Protein AF-A0AA88GPQ6-F1 (afdb_monomer_lite)

InterPro domains:
  IPR002735 Translation initiation factor IF2/IF5 domain [PF01873] (5-82)
  IPR016189 Translation initiation factor IF2/IF5, N-terminal [SSF100966] (10-77)

Radius of gyration: 16.72 Å; chains: 1; bounding box: 49×46×41 Å

pLDDT: mean 73.27, std 18.68, range [38.78, 94.56]

Sequence (124 aa):
MKTQQPKNIIQRPSIESIIKGRGNTSTTILTNLHDIANALQVPDEYILKYLQFDLCAVSKLRNHQAYICGMHHVDLWNKPLRNLFHNLWCVQSVLSQTNWNLLNKFLIIRHLWTSNMKECKNPS

Structure (mmCIF, N/CA/C/O backbone):
data_AF-A0AA88GPQ6-F1
#
_entry.id   AF-A0AA88GPQ6-F1
#
loop_
_atom_site.group_PDB
_atom_site.id
_atom_site.type_symbol
_atom_site.label_atom_id
_atom_site.label_alt_id
_atom_site.label_comp_id
_atom_site.label_asym_id
_atom_site.label_entity_id
_atom_site.label_seq_id
_atom_site.pdbx_PDB_ins_code
_atom_site.Cartn_x
_atom_site.Cartn_y
_atom_site.Cartn_z
_atom_site.occupancy
_atom_site.B_iso_or_equiv
_atom_site.auth_seq_id
_atom_site.auth_comp_id
_atom_site.auth_asym_id
_atom_site.auth_atom_id
_atom_site.pdbx_PDB_model_num
ATOM 1 N N . MET A 1 1 ? -21.702 -35.346 19.701 1.00 41.97 1 MET A N 1
ATOM 2 C CA . MET A 1 1 ? -21.695 -33.896 19.994 1.00 41.97 1 MET A CA 1
ATOM 3 C C . MET A 1 1 ? -20.845 -33.208 18.935 1.00 41.97 1 MET A C 1
ATOM 5 O O . MET A 1 1 ? -19.659 -33.487 18.868 1.00 41.97 1 MET A O 1
ATOM 9 N N . LYS A 1 2 ? -21.450 -32.428 18.029 1.00 39.12 2 LYS A N 1
ATOM 10 C CA . LYS A 1 2 ? -20.712 -31.698 16.984 1.00 39.12 2 LYS A CA 1
ATOM 11 C C . LYS A 1 2 ? -20.279 -30.356 17.565 1.00 39.12 2 LYS A C 1
ATOM 13 O O . LYS A 1 2 ? -21.122 -29.495 17.798 1.00 39.12 2 LYS A O 1
ATOM 18 N N . THR A 1 3 ? -18.989 -30.209 17.834 1.00 42.69 3 THR A N 1
ATOM 19 C CA . THR A 1 3 ? -18.380 -28.959 18.289 1.00 42.69 3 THR A CA 1
ATOM 20 C C . THR A 1 3 ? -18.546 -27.923 17.179 1.00 42.69 3 THR A C 1
ATOM 22 O O . THR A 1 3 ? -17.909 -28.021 16.131 1.00 42.69 3 THR A O 1
ATOM 25 N N . GLN A 1 4 ? -19.463 -26.971 17.359 1.00 46.09 4 GLN A N 1
ATOM 26 C CA . GLN A 1 4 ? -19.585 -25.824 16.464 1.00 46.09 4 GLN A CA 1
ATOM 27 C C . GLN A 1 4 ? -18.300 -25.003 16.601 1.00 46.09 4 GLN A C 1
ATOM 29 O O . GLN A 1 4 ? -18.029 -24.439 17.658 1.00 46.09 4 GLN A O 1
ATOM 34 N N . GLN A 1 5 ? -17.476 -24.988 15.552 1.00 45.59 5 GLN A N 1
ATOM 35 C CA . GLN A 1 5 ? -16.328 -24.091 15.492 1.00 45.59 5 GLN A CA 1
ATOM 36 C C . GLN A 1 5 ? -16.818 -22.633 15.536 1.00 45.59 5 GLN A C 1
ATOM 38 O O . GLN A 1 5 ? -17.860 -22.327 14.945 1.00 45.59 5 GLN A O 1
ATOM 43 N N . PRO A 1 6 ? -16.103 -21.724 16.223 1.00 42.47 6 PRO A N 1
ATOM 44 C CA . PRO A 1 6 ? -16.528 -20.337 16.354 1.00 42.47 6 PRO A CA 1
ATOM 45 C C . PRO A 1 6 ? -16.565 -19.662 14.976 1.00 42.47 6 PRO A C 1
ATOM 47 O O . PRO A 1 6 ? -15.545 -19.476 14.316 1.00 42.47 6 PRO A O 1
ATOM 50 N N . LYS A 1 7 ? -17.770 -19.277 14.548 1.00 45.41 7 LYS A N 1
ATOM 51 C CA . LYS A 1 7 ? -18.103 -18.733 13.220 1.00 45.41 7 LYS A CA 1
ATOM 52 C C . LYS A 1 7 ? -17.673 -17.267 13.012 1.00 45.41 7 LYS A C 1
ATOM 54 O O . LYS A 1 7 ? -18.285 -16.568 12.218 1.00 45.41 7 LYS A O 1
ATOM 59 N N . ASN A 1 8 ? -16.661 -16.788 13.738 1.00 46.53 8 ASN A N 1
ATOM 60 C CA . ASN A 1 8 ? -16.240 -15.380 13.731 1.00 46.53 8 ASN A CA 1
ATOM 61 C C . ASN A 1 8 ? -14.712 -15.219 13.767 1.00 46.53 8 ASN A C 1
ATOM 63 O O . ASN A 1 8 ? -14.164 -14.374 14.468 1.00 46.53 8 ASN A O 1
ATOM 67 N N . ILE A 1 9 ? -14.001 -16.041 12.996 1.00 49.59 9 ILE A N 1
ATOM 68 C CA . ILE A 1 9 ? -12.611 -15.736 12.659 1.00 49.59 9 ILE A CA 1
ATOM 69 C C . ILE A 1 9 ? -12.679 -14.724 11.517 1.00 49.59 9 ILE A C 1
ATOM 71 O O . ILE A 1 9 ? -13.091 -15.084 10.416 1.00 49.59 9 ILE A O 1
ATOM 75 N N . ILE A 1 10 ? -12.317 -13.465 11.778 1.00 56.78 10 ILE A N 1
ATOM 76 C CA . ILE A 1 10 ? -12.091 -12.466 10.727 1.00 56.78 10 ILE A CA 1
ATOM 77 C C . ILE A 1 10 ? -10.999 -13.045 9.821 1.00 56.78 10 ILE A C 1
ATOM 79 O O . ILE A 1 10 ? -9.822 -13.074 10.186 1.00 56.78 10 ILE A O 1
ATOM 83 N N . GLN A 1 11 ? -11.398 -13.606 8.679 1.00 61.59 11 GLN A N 1
ATOM 84 C CA . GLN A 1 11 ? -10.461 -14.187 7.730 1.00 61.59 11 GLN A CA 1
ATOM 85 C C . GLN A 1 11 ? -9.778 -13.043 6.997 1.00 61.59 11 GLN A C 1
ATOM 87 O O . GLN A 1 11 ? -10.429 -12.203 6.379 1.00 61.59 11 GLN A O 1
ATOM 92 N N . ARG A 1 12 ? -8.451 -12.996 7.090 1.00 70.62 12 ARG A N 1
ATOM 93 C CA . ARG A 1 12 ? -7.659 -12.034 6.336 1.00 70.62 12 ARG A CA 1
ATOM 94 C C . ARG A 1 12 ? -7.794 -12.358 4.841 1.00 70.62 12 ARG A C 1
ATOM 96 O O . ARG A 1 12 ? -7.405 -13.463 4.461 1.00 70.62 12 ARG A O 1
ATOM 103 N N . PRO A 1 13 ? -8.272 -11.426 4.000 1.00 79.56 13 PRO A N 1
ATOM 104 C CA . PRO A 1 13 ? -8.308 -11.649 2.560 1.00 79.56 13 PRO A CA 1
ATOM 105 C C . PRO A 1 13 ? -6.889 -11.849 2.011 1.00 79.56 13 PRO A C 1
ATOM 107 O O . PRO A 1 13 ? -5.939 -11.194 2.454 1.00 79.56 13 PRO A O 1
ATOM 110 N N . SER A 1 14 ? -6.745 -12.787 1.070 1.00 83.06 14 SER A N 1
ATOM 111 C CA . SER A 1 14 ? -5.484 -13.024 0.350 1.00 83.06 14 SER A CA 1
ATOM 112 C C . SER A 1 14 ? -5.084 -11.766 -0.409 1.00 83.06 14 SER A C 1
ATOM 114 O O . SER A 1 14 ? -5.953 -11.097 -0.936 1.00 83.06 14 SER A O 1
ATOM 116 N N . ILE A 1 15 ? -3.801 -11.424 -0.481 1.00 87.25 15 ILE A N 1
ATOM 117 C CA . ILE A 1 15 ? -3.337 -10.217 -1.181 1.00 87.25 15 ILE A CA 1
ATOM 118 C C . ILE A 1 15 ? -3.152 -10.551 -2.660 1.00 87.25 15 ILE A C 1
ATOM 120 O O . ILE A 1 15 ? -2.426 -11.488 -2.991 1.00 87.25 15 ILE A O 1
ATOM 124 N N . GLU A 1 16 ? -3.752 -9.760 -3.543 1.00 90.94 16 GLU A N 1
ATOM 125 C CA . GLU A 1 16 ? -3.630 -9.929 -4.989 1.00 90.94 16 GLU A CA 1
ATOM 126 C C . GLU A 1 16 ? -2.972 -8.698 -5.613 1.00 90.94 16 GLU A C 1
ATOM 128 O O . GLU A 1 16 ? -3.450 -7.571 -5.471 1.00 90.94 16 GLU A O 1
ATOM 133 N N . SER A 1 17 ? -1.855 -8.902 -6.315 1.00 91.69 17 SER A N 1
ATOM 134 C CA . SER A 1 17 ? -1.130 -7.810 -6.965 1.00 91.69 17 SER A CA 1
ATOM 135 C C . SER A 1 17 ? -0.704 -8.163 -8.382 1.00 91.69 17 SER A C 1
ATOM 137 O O . SER A 1 17 ? -0.231 -9.271 -8.631 1.00 91.69 17 SER A O 1
ATOM 139 N N . ILE A 1 18 ? -0.790 -7.191 -9.286 1.00 92.94 18 ILE A N 1
ATOM 140 C CA . ILE A 1 18 ? -0.358 -7.306 -10.679 1.00 92.94 18 ILE A CA 1
ATOM 141 C C . ILE A 1 18 ? 0.726 -6.266 -10.938 1.00 92.94 18 ILE A C 1
ATOM 143 O O . ILE A 1 18 ? 0.514 -5.076 -10.719 1.00 92.94 18 ILE A O 1
ATOM 147 N N . ILE A 1 19 ? 1.870 -6.691 -11.464 1.00 92.44 19 ILE A N 1
ATOM 148 C CA . ILE A 1 19 ? 2.926 -5.775 -11.900 1.00 92.44 19 ILE A CA 1
ATOM 149 C C . ILE A 1 19 ? 2.693 -5.439 -13.376 1.00 92.44 19 ILE A C 1
ATOM 151 O O . ILE A 1 19 ? 2.582 -6.331 -14.216 1.00 92.44 19 ILE A O 1
ATOM 155 N N . LYS A 1 20 ? 2.611 -4.148 -13.698 1.00 92.69 20 LYS A N 1
ATOM 156 C CA . LYS A 1 20 ? 2.531 -3.625 -15.068 1.00 92.69 20 LYS A CA 1
ATOM 157 C C . LYS A 1 20 ? 3.777 -2.809 -15.400 1.00 92.69 20 LYS A C 1
ATOM 159 O O . LYS A 1 20 ? 4.350 -2.162 -14.531 1.00 92.69 20 LYS A O 1
ATOM 164 N N . GLY A 1 21 ? 4.153 -2.786 -16.676 1.00 88.69 21 GLY A N 1
ATOM 165 C CA . GLY A 1 21 ? 5.329 -2.055 -17.157 1.00 88.69 21 GLY A CA 1
ATOM 166 C C . GLY A 1 21 ? 6.640 -2.825 -16.979 1.00 88.69 21 GLY A C 1
ATOM 167 O O . GLY A 1 21 ? 6.661 -3.947 -16.476 1.00 88.69 21 GLY A O 1
ATOM 168 N N . ARG A 1 22 ? 7.745 -2.227 -17.436 1.00 85.69 22 ARG A N 1
ATOM 169 C CA . ARG A 1 22 ? 9.088 -2.820 -17.386 1.00 85.69 22 ARG A CA 1
ATOM 170 C C . ARG A 1 22 ? 10.124 -1.737 -17.091 1.00 85.69 22 ARG A C 1
ATOM 172 O O . ARG A 1 22 ? 10.030 -0.635 -17.622 1.00 85.69 22 ARG A O 1
ATOM 179 N N . GLY A 1 23 ? 11.120 -2.060 -16.269 1.00 82.62 23 GLY A N 1
ATOM 180 C CA . GLY A 1 23 ? 12.162 -1.111 -15.873 1.00 82.62 23 GLY A CA 1
ATOM 181 C C . GLY A 1 23 ? 11.621 -0.007 -14.960 1.00 82.62 23 GLY A C 1
ATOM 182 O O . GLY A 1 23 ? 10.779 -0.261 -14.098 1.00 82.62 23 GLY A O 1
ATOM 183 N N . ASN A 1 24 ? 12.085 1.226 -15.162 1.00 83.31 24 ASN A N 1
ATOM 184 C CA . ASN A 1 24 ? 11.814 2.359 -14.265 1.00 83.31 24 ASN A CA 1
ATOM 185 C C . ASN A 1 24 ? 10.356 2.852 -14.282 1.00 83.31 24 ASN A C 1
ATOM 187 O O . ASN A 1 24 ? 9.973 3.650 -13.435 1.00 83.31 24 ASN A O 1
ATOM 191 N N . THR A 1 25 ? 9.537 2.388 -15.228 1.00 87.44 25 THR A N 1
ATOM 192 C CA . THR A 1 25 ? 8.102 2.715 -15.324 1.00 87.44 25 THR A CA 1
ATOM 193 C C . THR A 1 25 ? 7.205 1.594 -14.798 1.00 87.44 25 THR A C 1
ATOM 195 O O . THR A 1 25 ? 5.991 1.599 -15.012 1.00 87.44 25 THR A O 1
ATOM 198 N N . SER A 1 26 ? 7.791 0.607 -14.119 1.00 92.12 26 SER A N 1
ATOM 199 C CA . SER A 1 26 ? 7.038 -0.462 -13.476 1.00 92.12 26 SER A CA 1
ATOM 200 C C . SER A 1 26 ? 6.093 0.092 -12.410 1.00 92.12 26 SER A C 1
ATOM 202 O O . SER A 1 26 ? 6.425 0.992 -11.642 1.00 92.12 26 SER A O 1
ATOM 204 N N . THR A 1 27 ? 4.876 -0.432 -12.391 1.00 93.38 27 THR A N 1
ATOM 205 C CA . THR A 1 27 ? 3.830 -0.070 -11.438 1.00 93.38 27 THR A CA 1
ATOM 206 C C . THR A 1 27 ? 3.197 -1.347 -10.932 1.00 93.38 27 THR A C 1
ATOM 208 O O . THR A 1 27 ? 2.734 -2.171 -11.721 1.00 93.38 27 THR A O 1
ATOM 211 N N . THR A 1 28 ? 3.132 -1.501 -9.620 1.00 93.94 28 THR A N 1
ATOM 212 C CA . THR A 1 28 ? 2.400 -2.596 -8.999 1.00 93.94 28 THR A CA 1
ATOM 213 C C . THR A 1 28 ? 0.993 -2.141 -8.649 1.00 93.94 28 THR A C 1
ATOM 215 O O . THR A 1 28 ? 0.797 -1.075 -8.068 1.00 93.94 28 THR A O 1
ATOM 218 N N . ILE A 1 29 ? 0.008 -2.943 -9.033 1.00 93.94 29 ILE A N 1
ATOM 219 C CA . ILE A 1 29 ? -1.407 -2.689 -8.802 1.00 93.94 29 ILE A CA 1
ATOM 220 C C . ILE A 1 29 ? -1.904 -3.699 -7.785 1.00 93.94 29 ILE A C 1
ATOM 222 O O . ILE A 1 29 ? -1.898 -4.892 -8.071 1.00 93.94 29 ILE A O 1
ATOM 226 N N . LEU A 1 30 ? -2.360 -3.225 -6.632 1.00 93.00 30 LEU A N 1
ATOM 227 C CA . LEU A 1 30 ? -3.079 -4.050 -5.669 1.00 93.00 30 LEU A CA 1
ATOM 228 C C . LEU A 1 30 ? -4.552 -4.100 -6.090 1.00 93.00 30 LEU A C 1
ATOM 230 O O . LEU A 1 30 ? -5.245 -3.077 -6.044 1.00 93.00 30 LEU A O 1
ATOM 234 N N . THR A 1 31 ? -5.004 -5.264 -6.557 1.00 93.31 31 THR A N 1
ATOM 235 C CA . THR A 1 31 ? -6.314 -5.418 -7.211 1.00 93.31 31 THR A CA 1
ATOM 236 C C . THR A 1 31 ? -7.461 -5.499 -6.224 1.00 93.31 31 THR A C 1
ATOM 238 O O . THR A 1 31 ? -8.558 -5.054 -6.549 1.00 93.31 31 THR A O 1
ATOM 241 N N . ASN A 1 32 ? -7.198 -6.010 -5.024 1.00 92.69 32 ASN A N 1
ATOM 242 C CA . ASN A 1 32 ? -8.206 -6.290 -4.010 1.00 92.69 32 ASN A CA 1
ATOM 243 C C . ASN A 1 32 ? -8.058 -5.415 -2.751 1.00 92.69 32 ASN A C 1
ATOM 245 O O . ASN A 1 32 ? -8.402 -5.822 -1.641 1.00 92.69 32 ASN A O 1
ATOM 249 N N . LEU A 1 33 ? -7.539 -4.191 -2.915 1.00 92.19 33 LEU A N 1
ATOM 250 C CA . LEU A 1 33 ? -7.395 -3.228 -1.818 1.00 92.19 33 LEU A CA 1
ATOM 251 C C . LEU A 1 33 ? -8.733 -2.994 -1.098 1.00 92.19 33 LEU A C 1
ATOM 253 O O . LEU A 1 33 ? -8.749 -2.962 0.129 1.00 92.19 33 LEU A O 1
ATOM 257 N N . HIS A 1 34 ? -9.834 -2.883 -1.847 1.00 92.38 34 HIS A N 1
ATOM 258 C CA . HIS A 1 34 ? -11.170 -2.677 -1.286 1.00 92.38 34 HIS A CA 1
ATOM 259 C C . HIS A 1 34 ? -11.610 -3.798 -0.340 1.00 92.38 34 HIS A C 1
ATOM 261 O O . HIS A 1 34 ? -12.138 -3.546 0.739 1.00 92.38 34 HIS A O 1
ATOM 267 N N . ASP A 1 35 ? -11.357 -5.050 -0.718 1.00 90.38 35 ASP A N 1
ATOM 268 C CA . ASP A 1 35 ? -11.742 -6.206 0.093 1.00 90.38 35 ASP A CA 1
ATOM 269 C C . ASP A 1 35 ? -10.935 -6.244 1.393 1.00 90.38 35 ASP A C 1
ATOM 271 O O . ASP A 1 35 ? -11.474 -6.521 2.467 1.00 90.38 35 ASP A O 1
ATOM 275 N N . ILE A 1 36 ? -9.647 -5.8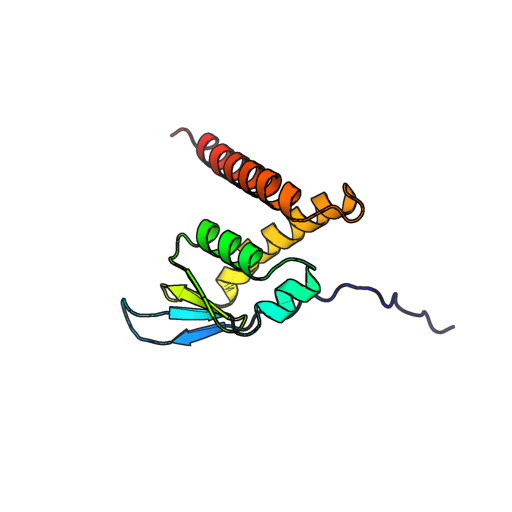90 1.313 1.00 87.75 36 ILE A N 1
ATOM 276 C CA . ILE A 1 36 ? -8.771 -5.734 2.480 1.00 87.75 36 ILE A CA 1
ATOM 277 C C . ILE A 1 36 ? -9.286 -4.608 3.386 1.00 87.75 36 ILE A C 1
ATOM 279 O O . ILE A 1 36 ? -9.337 -4.779 4.605 1.00 87.75 36 ILE A O 1
ATOM 283 N N . ALA A 1 37 ? -9.687 -3.481 2.803 1.00 87.50 37 ALA A N 1
ATOM 284 C CA . ALA A 1 37 ? -10.224 -2.326 3.511 1.00 87.50 37 ALA A CA 1
ATOM 285 C C . ALA A 1 37 ? -11.531 -2.648 4.241 1.00 87.50 37 ALA A C 1
ATOM 287 O O . ALA A 1 37 ? -11.644 -2.388 5.440 1.00 87.50 37 ALA A O 1
ATOM 288 N N . ASN A 1 38 ? -12.459 -3.327 3.567 1.00 87.06 38 ASN A N 1
ATOM 289 C CA . ASN A 1 38 ? -13.721 -3.787 4.143 1.00 87.06 38 ASN A CA 1
ATOM 290 C C . ASN A 1 38 ? -13.503 -4.800 5.274 1.00 87.06 38 ASN A C 1
ATOM 292 O O . ASN A 1 38 ? -14.122 -4.678 6.332 1.00 87.06 38 ASN A O 1
ATOM 296 N N . ALA A 1 39 ? -12.587 -5.759 5.097 1.00 83.81 39 ALA A N 1
ATOM 297 C CA . ALA A 1 39 ? -12.241 -6.725 6.143 1.00 83.81 39 ALA A CA 1
ATOM 298 C C . ALA A 1 39 ? -11.643 -6.050 7.390 1.00 83.81 39 ALA A C 1
ATOM 300 O O . ALA A 1 39 ? -11.852 -6.507 8.513 1.00 83.81 39 ALA A O 1
ATOM 301 N N . LEU A 1 40 ? -10.915 -4.951 7.187 1.00 78.56 40 LEU A N 1
ATOM 302 C CA . LEU A 1 40 ? -10.330 -4.122 8.238 1.00 78.56 40 LEU A CA 1
ATOM 303 C C . LEU A 1 40 ? -11.267 -3.024 8.761 1.00 78.56 40 LEU A C 1
ATOM 305 O O . LEU A 1 40 ? -10.919 -2.350 9.730 1.00 78.56 40 LEU A O 1
ATOM 309 N N . GLN A 1 41 ? -12.428 -2.838 8.131 1.00 81.38 41 GLN A N 1
ATOM 310 C CA . GLN A 1 41 ? -13.362 -1.735 8.375 1.00 81.38 41 GLN A CA 1
ATOM 311 C C . GLN A 1 41 ? -12.718 -0.343 8.266 1.00 81.38 41 GLN A C 1
ATOM 313 O O . GLN A 1 41 ? -13.161 0.592 8.929 1.00 81.38 41 GLN A O 1
ATOM 318 N N . VAL A 1 42 ? -11.682 -0.193 7.438 1.00 83.06 42 VAL A N 1
ATOM 319 C CA . VAL A 1 42 ? -10.953 1.070 7.241 1.00 83.06 42 VAL A CA 1
ATOM 320 C C . VAL A 1 42 ? -11.168 1.600 5.824 1.00 83.06 42 VAL A C 1
ATOM 322 O O . VAL A 1 42 ? -11.409 0.806 4.921 1.00 83.06 42 VAL A O 1
ATOM 325 N N . PRO A 1 43 ? -11.033 2.913 5.578 1.00 87.69 43 PRO A N 1
ATOM 326 C CA . PRO A 1 43 ? -11.052 3.445 4.218 1.00 87.69 43 PRO A CA 1
ATOM 327 C C . PRO A 1 43 ? -9.840 2.986 3.390 1.00 87.69 43 PRO A C 1
ATOM 329 O O . PRO A 1 43 ? -8.711 2.967 3.891 1.00 87.69 43 PRO A O 1
ATOM 332 N N . ASP A 1 44 ? -10.045 2.723 2.097 1.00 90.75 44 ASP A N 1
ATOM 333 C CA . ASP A 1 44 ? -8.991 2.339 1.141 1.00 90.75 44 ASP A CA 1
ATOM 334 C C . ASP A 1 44 ? -7.798 3.312 1.148 1.00 90.75 44 ASP A C 1
ATOM 336 O O . ASP A 1 44 ? -6.631 2.911 1.115 1.00 90.75 44 ASP A O 1
ATOM 340 N N . GLU A 1 45 ? -8.098 4.612 1.220 1.00 90.19 45 GLU A N 1
ATOM 341 C CA . GLU A 1 45 ? -7.121 5.705 1.227 1.00 90.19 45 GLU A CA 1
ATOM 342 C C . GLU A 1 45 ? -6.139 5.596 2.393 1.00 90.19 45 GLU A C 1
ATOM 344 O O . GLU A 1 45 ? -4.958 5.919 2.251 1.00 90.19 45 GLU A O 1
ATOM 349 N N . TYR A 1 46 ? -6.608 5.107 3.541 1.00 87.00 46 TYR A N 1
ATOM 350 C CA . TYR A 1 46 ? -5.781 4.952 4.727 1.00 87.00 46 TYR A CA 1
ATOM 351 C C . TYR A 1 46 ? -4.753 3.834 4.540 1.00 87.00 46 TYR A C 1
ATOM 353 O O . TYR A 1 46 ? -3.563 4.025 4.808 1.00 87.00 46 TYR A O 1
ATOM 361 N N . ILE A 1 47 ? -5.189 2.690 4.006 1.00 88.75 47 ILE A N 1
ATOM 362 C CA . ILE A 1 47 ? -4.291 1.578 3.675 1.00 88.75 47 ILE A CA 1
ATOM 363 C C . ILE A 1 47 ? -3.275 2.028 2.626 1.00 88.75 47 ILE A 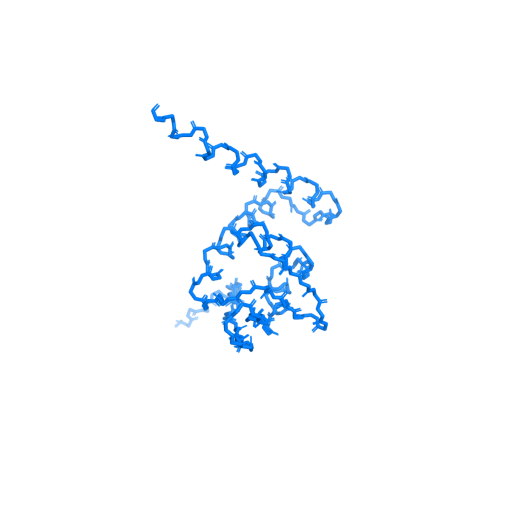C 1
ATOM 365 O O . ILE A 1 47 ? -2.077 1.794 2.791 1.00 88.75 47 ILE A O 1
ATOM 369 N N . LEU A 1 48 ? -3.728 2.724 1.579 1.00 90.88 48 LEU A N 1
ATOM 370 C CA . LEU A 1 48 ? -2.844 3.252 0.545 1.00 90.88 48 LEU A CA 1
ATOM 371 C C . LEU A 1 48 ? -1.781 4.185 1.126 1.00 90.88 48 LEU A C 1
ATOM 373 O O . LEU A 1 48 ? -0.611 4.098 0.750 1.00 90.88 48 LEU A O 1
ATOM 377 N N . LYS A 1 49 ? -2.179 5.072 2.041 1.00 88.12 49 LYS A N 1
ATOM 378 C CA . LYS A 1 49 ? -1.264 6.017 2.674 1.00 88.12 49 LYS A CA 1
ATOM 379 C C . LYS A 1 49 ? -0.238 5.309 3.553 1.00 88.12 49 LYS A C 1
ATOM 381 O O . LYS A 1 49 ? 0.937 5.663 3.523 1.00 88.12 49 LYS A O 1
ATOM 386 N N . TYR A 1 50 ? -0.666 4.287 4.288 1.00 87.56 50 TYR A N 1
ATOM 387 C CA . TYR A 1 50 ? 0.228 3.453 5.083 1.00 87.56 50 TYR A CA 1
ATOM 388 C C . TYR A 1 50 ? 1.262 2.735 4.205 1.00 87.56 50 TYR A C 1
ATOM 390 O O . TYR A 1 50 ? 2.458 2.788 4.480 1.00 87.56 50 TYR A O 1
ATOM 398 N N . LEU A 1 51 ? 0.811 2.127 3.104 1.00 87.31 51 LEU A N 1
ATOM 399 C CA . LEU A 1 51 ? 1.687 1.461 2.138 1.00 87.31 51 LEU A CA 1
ATOM 400 C C . LEU A 1 51 ? 2.651 2.443 1.463 1.00 87.31 51 LEU A C 1
ATOM 402 O O . LEU A 1 51 ? 3.815 2.111 1.271 1.00 87.31 51 LEU A O 1
ATOM 406 N N . GLN A 1 52 ? 2.198 3.659 1.147 1.00 88.94 52 GLN A N 1
ATOM 407 C CA . GLN A 1 52 ? 3.051 4.720 0.606 1.00 88.94 52 GLN A CA 1
ATOM 408 C C . GLN A 1 52 ? 4.218 5.053 1.544 1.00 88.94 52 GLN A C 1
ATOM 410 O O . GLN A 1 52 ? 5.333 5.253 1.065 1.00 88.94 52 GLN A O 1
ATOM 415 N N . PHE A 1 53 ? 3.967 5.121 2.854 1.00 87.25 53 PHE A N 1
ATOM 416 C CA . PHE A 1 53 ? 5.012 5.402 3.838 1.00 87.25 53 PHE A CA 1
ATOM 417 C C . PHE A 1 53 ? 5.966 4.222 4.034 1.00 87.25 53 PHE A C 1
ATOM 419 O O . PHE A 1 53 ? 7.172 4.435 4.032 1.00 87.25 53 PHE A O 1
ATOM 426 N N . ASP A 1 54 ? 5.455 2.994 4.159 1.00 86.31 54 ASP A N 1
ATOM 427 C CA . ASP A 1 54 ? 6.306 1.818 4.411 1.00 86.31 54 ASP A CA 1
ATOM 428 C C . ASP A 1 54 ? 7.161 1.443 3.186 1.00 86.31 54 ASP A C 1
ATOM 430 O O . ASP A 1 54 ? 8.307 1.026 3.328 1.00 86.31 54 ASP A O 1
ATOM 434 N N . LEU A 1 55 ? 6.623 1.629 1.974 1.00 86.31 55 LEU A N 1
ATOM 435 C CA . LEU A 1 55 ? 7.318 1.321 0.718 1.00 86.31 55 LEU A CA 1
ATOM 436 C C . LEU A 1 55 ? 8.110 2.508 0.150 1.00 86.31 55 LEU A C 1
ATOM 438 O O . LEU A 1 55 ? 8.775 2.345 -0.872 1.00 86.31 55 LEU A O 1
ATOM 442 N N . CYS A 1 56 ? 8.007 3.699 0.753 1.00 88.00 56 CYS A N 1
ATOM 443 C CA . CYS A 1 56 ? 8.579 4.947 0.231 1.00 88.00 56 CYS A CA 1
ATOM 444 C C . CYS A 1 56 ? 8.284 5.172 -1.267 1.00 88.00 56 CYS A C 1
ATOM 446 O O . CYS A 1 56 ? 9.129 5.656 -2.022 1.00 88.00 56 CYS A O 1
ATOM 448 N N . ALA A 1 57 ? 7.081 4.802 -1.712 1.00 89.06 57 ALA A N 1
ATOM 449 C CA . ALA A 1 57 ? 6.718 4.759 -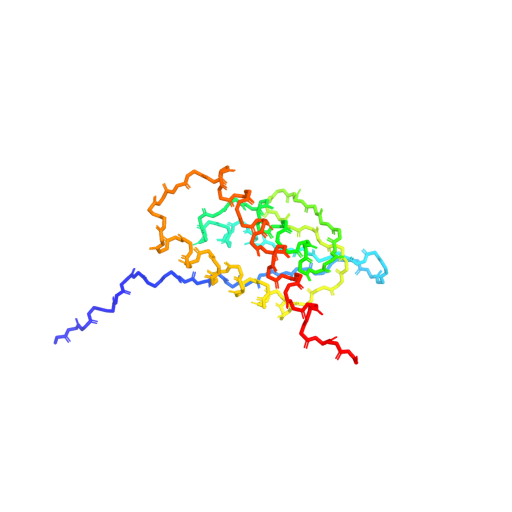3.124 1.00 89.06 57 ALA A CA 1
ATOM 450 C C . ALA A 1 57 ? 5.566 5.713 -3.438 1.00 89.06 57 ALA A C 1
ATOM 452 O O . ALA A 1 57 ? 4.579 5.791 -2.706 1.00 89.06 57 ALA A O 1
ATOM 453 N N . VAL A 1 58 ? 5.655 6.417 -4.570 1.00 90.81 58 VAL A N 1
ATOM 454 C CA . VAL A 1 58 ? 4.541 7.236 -5.066 1.00 90.81 58 VAL A CA 1
ATOM 455 C C . VAL A 1 58 ? 3.363 6.322 -5.380 1.00 90.81 58 VAL A C 1
ATOM 457 O O . VAL A 1 58 ? 3.518 5.320 -6.080 1.00 90.81 58 VAL A O 1
ATOM 460 N N . SER A 1 59 ? 2.187 6.677 -4.870 1.00 93.38 59 SER A N 1
ATOM 461 C CA . SER A 1 59 ? 0.989 5.864 -5.010 1.00 93.38 59 SER A CA 1
ATOM 462 C C . SER A 1 59 ? -0.230 6.684 -5.430 1.00 93.38 59 SER A C 1
ATOM 464 O O . SER A 1 59 ? -0.295 7.897 -5.217 1.00 93.38 59 SER A O 1
ATOM 466 N N . LYS A 1 60 ? -1.198 6.024 -6.070 1.00 94.56 60 LYS A N 1
ATOM 467 C CA . LYS A 1 60 ? -2.460 6.618 -6.516 1.00 94.56 60 LYS A CA 1
ATOM 468 C C . LYS A 1 60 ? -3.603 5.624 -6.348 1.00 94.56 60 LYS A C 1
ATOM 470 O O . LYS A 1 60 ? -3.484 4.471 -6.754 1.00 94.56 60 LYS A O 1
ATOM 475 N N . LEU A 1 61 ? -4.722 6.082 -5.793 1.00 93.75 61 LEU A N 1
ATOM 476 C CA . LEU A 1 61 ? -5.958 5.307 -5.728 1.00 93.75 61 LEU A CA 1
ATOM 477 C C . LEU A 1 61 ? -6.756 5.511 -7.019 1.00 93.75 61 LEU A C 1
ATOM 479 O O . LEU A 1 61 ? -6.939 6.648 -7.462 1.00 93.75 61 LEU A O 1
ATOM 483 N N . ARG A 1 62 ? -7.246 4.431 -7.627 1.00 93.50 62 ARG A N 1
ATOM 484 C CA . ARG A 1 62 ? -8.199 4.506 -8.743 1.00 93.50 62 ARG A CA 1
ATOM 485 C C . ARG A 1 62 ? -9.118 3.296 -8.712 1.00 93.50 62 ARG A C 1
ATOM 487 O O . ARG A 1 62 ? -8.624 2.177 -8.705 1.00 93.50 62 ARG A O 1
ATOM 494 N N . ASN A 1 63 ? -10.432 3.519 -8.746 1.00 91.69 63 ASN A N 1
ATOM 495 C CA . ASN A 1 63 ? -11.448 2.456 -8.747 1.00 91.69 63 ASN A CA 1
ATOM 496 C C . ASN A 1 63 ? -11.216 1.419 -7.630 1.00 91.69 63 ASN A C 1
ATOM 498 O O . ASN A 1 63 ? -11.227 0.222 -7.893 1.00 91.69 63 ASN A O 1
ATOM 502 N N . HIS A 1 64 ? -10.922 1.888 -6.414 1.00 91.31 64 HIS A N 1
ATOM 503 C CA . HIS A 1 64 ? -10.601 1.041 -5.259 1.00 91.31 64 HIS A CA 1
ATOM 504 C C . HIS A 1 64 ? -9.382 0.111 -5.431 1.00 91.31 64 HIS A C 1
ATOM 506 O O . HIS A 1 64 ? -9.216 -0.856 -4.693 1.00 91.31 64 HIS A O 1
ATOM 512 N N . GLN A 1 65 ? -8.497 0.413 -6.386 1.00 93.19 65 GLN A N 1
ATOM 513 C CA . GLN A 1 65 ? -7.214 -0.260 -6.587 1.00 93.19 65 GLN A CA 1
ATOM 514 C C . GLN A 1 65 ? -6.063 0.698 -6.279 1.00 93.19 65 GLN A C 1
ATOM 516 O O . GLN A 1 65 ? -6.094 1.873 -6.668 1.00 93.19 65 GLN A O 1
ATOM 521 N N . ALA A 1 66 ? -5.024 0.194 -5.611 1.00 92.94 66 ALA A N 1
ATOM 522 C CA . ALA A 1 66 ? -3.806 0.961 -5.361 1.00 92.94 66 ALA A CA 1
ATOM 523 C C . ALA A 1 66 ? -2.822 0.784 -6.514 1.00 92.94 66 ALA A C 1
ATOM 525 O O . ALA A 1 66 ? -2.402 -0.334 -6.793 1.00 92.94 66 ALA A O 1
ATOM 526 N N . TYR A 1 67 ? -2.408 1.885 -7.132 1.00 94.25 67 TYR A N 1
ATOM 527 C CA . TYR A 1 67 ? -1.334 1.936 -8.119 1.00 94.25 67 TYR A CA 1
ATOM 528 C C . TYR A 1 67 ? -0.091 2.464 -7.422 1.00 94.25 67 TYR A C 1
ATOM 530 O O . TYR A 1 67 ? -0.096 3.602 -6.958 1.00 94.25 67 TYR A O 1
ATOM 538 N N . ILE A 1 68 ? 0.952 1.652 -7.315 1.00 93.31 68 ILE A N 1
ATOM 539 C CA . ILE A 1 68 ? 2.160 1.970 -6.554 1.00 93.31 68 ILE A CA 1
ATOM 540 C C . ILE A 1 68 ? 3.360 1.863 -7.489 1.00 93.31 68 ILE A C 1
ATOM 542 O O . ILE A 1 68 ? 3.543 0.854 -8.167 1.00 93.31 68 ILE A O 1
ATOM 546 N N . CYS A 1 69 ? 4.159 2.924 -7.550 1.00 92.25 69 CYS A N 1
ATOM 547 C CA . CYS A 1 69 ? 5.347 2.978 -8.392 1.00 92.25 69 CYS A CA 1
ATOM 548 C C . CYS A 1 69 ? 6.388 1.943 -7.932 1.00 92.25 69 CYS A C 1
ATOM 550 O O . CYS A 1 69 ? 6.636 1.796 -6.732 1.00 92.25 69 CYS A O 1
ATOM 552 N N . GLY A 1 70 ? 7.000 1.242 -8.884 1.00 90.12 70 GLY A N 1
ATOM 553 C CA . GLY A 1 70 ? 7.983 0.185 -8.652 1.00 90.12 70 GLY A CA 1
ATOM 554 C C . GLY A 1 70 ? 7.417 -1.236 -8.742 1.00 90.12 70 GLY A C 1
ATOM 555 O O . GLY A 1 70 ? 6.205 -1.457 -8.848 1.00 90.12 70 GLY A O 1
ATOM 556 N N . MET A 1 71 ? 8.328 -2.212 -8.709 1.00 89.38 71 MET A N 1
ATOM 557 C CA . MET A 1 71 ? 8.024 -3.648 -8.696 1.00 89.38 71 MET A CA 1
ATOM 558 C C . MET A 1 71 ? 8.000 -4.157 -7.255 1.00 89.38 71 MET A C 1
ATOM 560 O O . MET A 1 71 ? 9.045 -4.302 -6.627 1.00 89.38 71 MET A O 1
ATOM 564 N N . HIS A 1 72 ? 6.807 -4.452 -6.748 1.00 87.94 72 HIS A N 1
ATOM 565 C CA . HIS A 1 72 ? 6.590 -4.905 -5.376 1.00 87.94 72 HIS A CA 1
ATOM 566 C C . HIS A 1 72 ? 5.948 -6.293 -5.395 1.00 87.94 72 HIS A C 1
ATOM 568 O O . HIS A 1 72 ? 4.762 -6.445 -5.682 1.00 87.94 72 HIS A O 1
ATOM 574 N N . HIS A 1 73 ? 6.729 -7.331 -5.104 1.00 81.81 73 HIS A N 1
ATOM 575 C CA . HIS A 1 73 ? 6.213 -8.702 -5.045 1.00 81.81 73 HIS A CA 1
ATOM 576 C C . HIS A 1 73 ? 5.224 -8.896 -3.890 1.00 81.81 73 HIS A C 1
ATOM 578 O O . HIS A 1 73 ? 5.366 -8.252 -2.852 1.00 81.81 73 HIS A O 1
ATOM 584 N N . VAL A 1 74 ? 4.266 -9.823 -4.053 1.00 76.69 74 VAL A N 1
ATOM 585 C CA . VAL A 1 74 ? 3.204 -10.155 -3.071 1.00 76.69 74 VAL A CA 1
ATOM 586 C C . VAL A 1 74 ? 3.763 -10.358 -1.648 1.00 76.69 74 VAL A C 1
ATOM 588 O O . VAL A 1 74 ? 3.164 -9.926 -0.661 1.00 76.69 74 VAL A O 1
ATOM 591 N N . ASP A 1 75 ? 4.967 -10.915 -1.534 1.00 77.69 75 ASP A N 1
ATOM 592 C CA . ASP A 1 75 ? 5.624 -11.165 -0.249 1.00 77.69 75 ASP A CA 1
ATOM 593 C C . ASP A 1 75 ? 5.957 -9.888 0.533 1.00 77.69 75 ASP A C 1
ATOM 595 O O . ASP A 1 75 ? 5.868 -9.873 1.764 1.00 77.69 75 ASP A O 1
ATOM 599 N N . LEU A 1 76 ? 6.267 -8.790 -0.165 1.00 79.00 76 LEU A N 1
ATOM 600 C CA . LEU A 1 76 ? 6.599 -7.505 0.454 1.00 79.00 76 LEU A CA 1
ATOM 601 C C . LEU A 1 76 ? 5.382 -6.821 1.077 1.00 79.00 76 LEU A C 1
ATOM 603 O O . LEU A 1 76 ? 5.546 -6.033 2.001 1.00 79.00 76 LEU A O 1
ATOM 607 N N . TRP A 1 77 ? 4.164 -7.153 0.647 1.00 79.88 77 TRP A N 1
ATOM 608 C CA . TRP A 1 77 ? 2.929 -6.561 1.174 1.00 79.88 77 TRP A CA 1
ATOM 609 C C . TRP A 1 77 ? 2.547 -7.129 2.540 1.00 79.88 77 TRP A C 1
ATOM 611 O O . TRP A 1 77 ? 1.921 -6.453 3.362 1.00 79.88 77 TRP A O 1
ATOM 621 N N . ASN A 1 78 ? 2.940 -8.377 2.807 1.00 80.00 78 ASN A N 1
ATOM 622 C CA . ASN A 1 78 ? 2.548 -9.094 4.014 1.00 80.00 78 ASN A CA 1
ATOM 623 C C . ASN A 1 78 ? 3.035 -8.407 5.291 1.00 80.00 78 ASN A C 1
ATOM 625 O O . ASN A 1 78 ? 2.305 -8.384 6.283 1.00 80.00 78 ASN A O 1
ATOM 629 N N . LYS A 1 79 ? 4.253 -7.858 5.289 1.00 81.81 79 LYS A N 1
ATOM 630 C CA . LYS A 1 79 ? 4.857 -7.206 6.460 1.00 81.81 79 LYS A CA 1
ATOM 631 C C . LYS A 1 79 ? 4.156 -5.883 6.828 1.00 81.81 79 LYS A C 1
ATOM 633 O O . LYS A 1 79 ? 3.655 -5.816 7.955 1.00 81.81 79 LYS A O 1
ATOM 638 N N . PRO A 1 80 ? 4.031 -4.885 5.931 1.00 80.81 80 PRO A N 1
ATOM 639 C CA . PRO A 1 80 ? 3.274 -3.667 6.200 1.00 80.81 80 PRO A CA 1
ATOM 640 C C . PRO A 1 80 ? 1.838 -3.973 6.605 1.00 80.81 80 PRO A C 1
ATOM 642 O O . PRO A 1 80 ? 1.367 -3.481 7.628 1.00 80.81 80 PRO A O 1
ATOM 645 N N . LEU A 1 81 ? 1.148 -4.854 5.877 1.00 82.25 81 LEU A N 1
ATOM 646 C CA . LEU A 1 81 ? -0.229 -5.184 6.224 1.00 82.25 81 LEU A CA 1
ATOM 647 C C . LEU A 1 81 ? -0.306 -5.903 7.576 1.00 82.25 81 LEU A C 1
ATOM 649 O O . LEU A 1 81 ? -1.204 -5.616 8.352 1.00 82.25 81 LEU A O 1
ATOM 653 N N . ARG A 1 82 ? 0.619 -6.800 7.948 1.00 81.88 82 ARG A N 1
ATOM 654 C CA . ARG A 1 82 ? 0.641 -7.383 9.315 1.00 81.88 82 ARG A CA 1
ATOM 655 C C . ARG A 1 82 ? 0.775 -6.313 10.388 1.00 81.88 82 ARG A C 1
ATOM 657 O O . ARG A 1 82 ? 0.029 -6.362 11.362 1.00 81.88 82 ARG A O 1
ATOM 664 N N . ASN A 1 83 ? 1.661 -5.346 10.187 1.00 82.25 83 ASN A N 1
ATOM 665 C CA . ASN A 1 83 ? 1.838 -4.247 11.130 1.00 82.25 83 ASN A CA 1
ATOM 666 C C . ASN A 1 83 ? 0.582 -3.372 11.213 1.00 82.25 83 ASN A C 1
ATOM 668 O O . ASN A 1 83 ? 0.162 -3.008 12.309 1.00 82.25 83 ASN A O 1
ATOM 672 N N . LEU A 1 84 ? -0.051 -3.086 10.074 1.00 80.19 84 LEU A N 1
ATOM 673 C CA . LEU A 1 84 ? -1.303 -2.341 10.006 1.00 80.19 84 LEU A CA 1
ATOM 674 C C . LEU A 1 84 ? -2.426 -3.058 10.762 1.00 80.19 84 LEU A C 1
ATOM 676 O O . LEU A 1 84 ? -3.049 -2.458 11.630 1.00 80.19 84 LEU A O 1
ATOM 680 N N . PHE A 1 85 ? -2.632 -4.349 10.484 1.00 79.06 85 PHE A N 1
ATOM 681 C CA . PHE A 1 85 ? -3.614 -5.186 11.178 1.00 79.06 85 PHE A CA 1
ATOM 682 C C . PHE A 1 85 ? -3.361 -5.198 12.688 1.00 79.06 85 PHE A C 1
ATOM 684 O O . PHE A 1 85 ? -4.286 -4.982 13.460 1.00 79.06 85 PHE A O 1
ATOM 691 N N . HIS A 1 86 ? -2.113 -5.406 13.116 1.00 76.50 86 HIS A N 1
ATOM 692 C CA . HIS A 1 86 ? -1.758 -5.423 14.535 1.00 76.50 86 HIS A CA 1
ATOM 693 C C . HIS A 1 86 ? -2.048 -4.076 15.215 1.00 76.50 86 HIS A C 1
ATOM 695 O O . HIS A 1 86 ? -2.679 -4.035 16.269 1.00 76.50 86 HIS A O 1
ATOM 701 N N . ASN A 1 87 ? -1.653 -2.969 14.581 1.00 73.19 87 ASN A N 1
ATOM 702 C CA . ASN A 1 87 ? -1.890 -1.627 15.109 1.00 73.19 87 ASN A CA 1
ATOM 703 C C . ASN A 1 87 ? -3.384 -1.286 15.172 1.00 73.19 87 ASN A C 1
ATOM 705 O O . ASN A 1 87 ? -3.829 -0.709 16.161 1.00 73.19 87 ASN A O 1
ATOM 709 N N . LEU A 1 88 ? -4.157 -1.653 14.147 1.00 73.06 88 LEU A N 1
ATOM 710 C CA . LEU A 1 88 ? -5.603 -1.438 14.119 1.00 73.06 88 LEU A CA 1
ATOM 711 C C . LEU A 1 88 ? -6.313 -2.274 15.183 1.00 73.06 88 LEU A C 1
ATOM 713 O O . LEU A 1 88 ? -7.174 -1.741 15.877 1.00 73.06 88 LEU A O 1
ATOM 717 N N . TRP A 1 89 ? -5.915 -3.535 15.378 1.00 69.06 89 TRP A N 1
ATOM 718 C CA . TRP A 1 89 ? -6.513 -4.393 16.403 1.00 69.06 89 TRP A CA 1
ATOM 719 C C . TRP A 1 89 ? -6.279 -3.861 17.811 1.00 69.06 89 TRP A C 1
ATOM 721 O O . TRP A 1 89 ? -7.226 -3.783 18.588 1.00 69.06 89 TRP A O 1
ATOM 731 N N . CYS A 1 90 ? -5.046 -3.448 18.127 1.00 64.19 90 CYS A N 1
ATOM 732 C CA . CYS A 1 90 ? -4.728 -2.853 19.426 1.00 64.19 90 CYS A CA 1
ATOM 733 C C . CYS A 1 90 ? -5.516 -1.566 19.691 1.00 64.19 90 CYS A C 1
ATOM 735 O O . CYS A 1 90 ? -5.756 -1.216 20.843 1.00 64.19 90 CYS A O 1
ATOM 737 N N . VAL A 1 91 ? -5.897 -0.841 18.640 1.00 62.69 91 VAL A N 1
ATOM 738 C CA . VAL A 1 91 ? -6.656 0.402 18.767 1.00 62.69 91 VAL A CA 1
ATOM 739 C C . VAL A 1 91 ? -8.159 0.131 18.838 1.00 62.69 91 VAL A C 1
ATOM 741 O O . VAL A 1 91 ? -8.820 0.711 19.693 1.00 62.69 91 VAL A O 1
ATOM 744 N N . GLN A 1 92 ? -8.698 -0.803 18.049 1.00 57.34 92 GLN A N 1
ATOM 745 C CA . GLN A 1 92 ? -10.095 -1.253 18.156 1.00 57.34 92 GLN A CA 1
ATOM 746 C C . GLN A 1 92 ? -10.393 -1.948 19.491 1.00 57.34 92 GLN A C 1
ATOM 748 O O . GLN A 1 92 ? -11.481 -1.768 20.029 1.00 57.34 92 GLN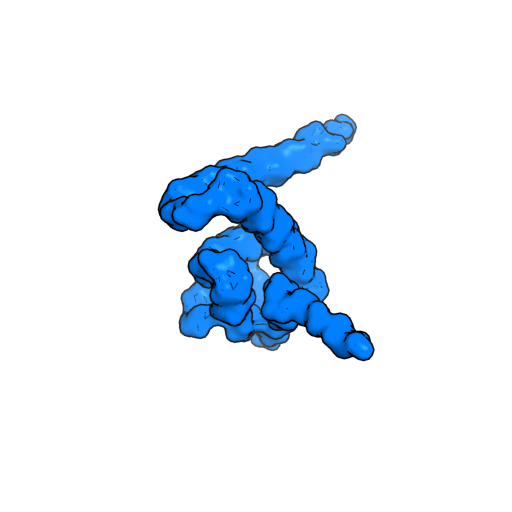 A O 1
ATOM 753 N N . SER A 1 93 ? -9.443 -2.695 20.068 1.00 55.91 93 SER A N 1
ATOM 754 C CA . SER A 1 93 ? -9.622 -3.293 21.401 1.00 55.91 93 SER A CA 1
ATOM 755 C C . SER A 1 93 ? -9.707 -2.246 22.514 1.00 55.91 93 SER A C 1
ATOM 757 O O . SER A 1 93 ? -10.222 -2.537 23.588 1.00 55.91 93 SER A O 1
ATOM 759 N N . VAL A 1 94 ? -9.185 -1.041 22.269 1.00 50.56 94 VAL A N 1
ATOM 760 C CA . VAL A 1 94 ? -9.177 0.074 23.228 1.00 50.56 94 VAL A CA 1
ATOM 761 C C . VAL A 1 94 ? -10.303 1.074 22.943 1.00 50.56 94 VAL A C 1
ATOM 763 O O . VAL A 1 94 ? -10.770 1.748 23.857 1.00 50.56 94 VAL A O 1
ATOM 766 N N . LEU A 1 95 ? -10.776 1.163 21.699 1.00 48.28 95 LEU A N 1
ATOM 767 C CA . LEU A 1 95 ? -11.772 2.135 21.264 1.00 48.28 95 LEU A CA 1
ATOM 768 C C . LEU A 1 95 ? -12.953 1.424 20.597 1.00 48.28 95 LEU A C 1
ATOM 770 O O . LEU A 1 95 ? -12.910 1.067 19.421 1.00 48.28 95 LEU A O 1
ATOM 774 N N . SER A 1 96 ? -14.040 1.283 21.355 1.00 44.56 96 SER A N 1
ATOM 775 C CA . SER A 1 96 ? -15.377 0.978 20.840 1.00 44.56 96 SER A CA 1
ATOM 776 C C . SER A 1 96 ? -15.734 1.972 19.727 1.00 44.56 96 SER A C 1
ATOM 778 O O . SER A 1 96 ? -16.025 3.126 20.027 1.00 44.56 96 SER A O 1
ATOM 780 N N . GLN A 1 97 ? -15.667 1.533 18.463 1.00 49.19 97 GLN A N 1
ATOM 781 C CA . GLN A 1 97 ? -16.190 2.204 17.260 1.00 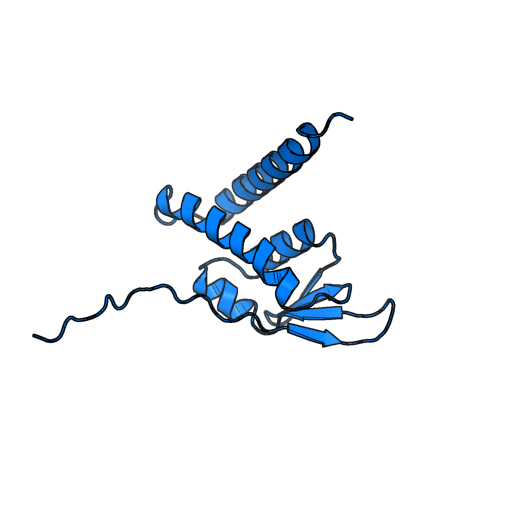49.19 97 GLN A CA 1
ATOM 782 C C . GLN A 1 97 ? -16.146 3.745 17.311 1.00 49.19 97 GLN A C 1
ATOM 784 O O . GLN A 1 97 ? -17.178 4.401 17.431 1.00 49.19 97 GLN A O 1
ATOM 789 N N . THR A 1 98 ? -14.958 4.353 17.232 1.00 51.34 98 THR A N 1
ATOM 790 C CA . THR A 1 98 ? -14.848 5.821 17.148 1.00 51.34 98 THR A CA 1
ATOM 791 C C . THR A 1 98 ? -14.504 6.326 15.749 1.00 51.34 98 THR A C 1
ATOM 793 O O . THR A 1 98 ? -13.950 5.630 14.904 1.00 51.34 98 THR A O 1
ATOM 796 N N . ASN A 1 99 ? -14.902 7.578 15.528 1.00 53.72 99 ASN A N 1
ATOM 797 C CA . ASN A 1 99 ? -14.882 8.351 14.292 1.00 53.72 99 ASN A CA 1
ATOM 798 C C . ASN A 1 99 ? -13.479 8.417 13.636 1.00 53.72 99 ASN A C 1
ATOM 800 O O . ASN A 1 99 ? -12.534 8.965 14.213 1.00 53.72 99 ASN A O 1
ATOM 804 N N . TRP A 1 100 ? -13.361 7.901 12.404 1.00 54.72 100 TRP A N 1
ATOM 805 C CA . TRP A 1 100 ? -12.112 7.757 11.633 1.00 54.72 100 TRP A CA 1
ATOM 806 C C . TRP A 1 100 ? -11.289 9.045 11.483 1.00 54.72 100 TRP A C 1
ATOM 808 O O . TRP A 1 100 ? -10.059 8.996 11.412 1.00 54.72 100 TRP A O 1
ATOM 818 N N . ASN A 1 101 ? -11.939 10.210 11.509 1.00 52.03 101 ASN A N 1
ATOM 819 C CA . ASN A 1 101 ? -11.265 11.504 11.377 1.00 52.03 101 ASN A CA 1
ATOM 820 C C . ASN A 1 101 ? -10.300 11.818 12.535 1.00 52.03 101 ASN A C 1
ATOM 822 O O . ASN A 1 101 ? -9.279 12.477 12.328 1.00 52.03 101 ASN A O 1
ATOM 826 N N . LEU A 1 102 ? -10.586 11.329 13.746 1.00 52.88 102 LEU A N 1
ATOM 827 C CA . LEU A 1 102 ? -9.696 11.469 14.906 1.00 52.88 102 LEU A CA 1
ATOM 828 C C . LEU A 1 102 ? -8.591 10.403 14.901 1.00 52.88 102 LEU A C 1
ATOM 830 O O . LEU A 1 102 ? -7.434 10.709 15.194 1.00 52.88 102 LEU A O 1
ATOM 834 N N . LEU A 1 103 ? -8.926 9.180 14.487 1.00 56.16 103 LEU A N 1
ATOM 835 C CA . LEU A 1 103 ? -7.990 8.057 14.376 1.00 56.16 103 LEU A CA 1
ATOM 836 C C . LEU A 1 103 ? -6.878 8.307 13.354 1.00 56.16 103 LEU A C 1
ATOM 838 O O . LEU A 1 103 ? -5.720 8.015 13.648 1.00 56.16 103 LEU A O 1
ATOM 842 N N . ASN A 1 104 ? -7.194 8.915 12.207 1.00 52.91 104 ASN A N 1
ATOM 843 C CA . ASN A 1 104 ? -6.198 9.256 11.187 1.00 52.91 104 ASN A CA 1
ATOM 844 C C . ASN A 1 104 ? -5.095 10.175 11.733 1.00 52.91 104 ASN A C 1
ATOM 846 O O . ASN A 1 104 ? -3.919 9.953 11.453 1.00 52.91 104 ASN A O 1
ATOM 850 N N . LYS A 1 105 ? -5.442 11.164 12.568 1.00 55.22 105 LYS A N 1
ATOM 851 C CA . LYS A 1 105 ? -4.443 12.044 13.196 1.00 55.22 105 LYS A CA 1
ATOM 852 C C . LYS A 1 105 ? -3.581 11.280 14.205 1.00 55.22 105 LYS A C 1
ATOM 854 O O . LYS A 1 105 ? -2.360 11.391 14.160 1.00 55.22 105 LYS A O 1
ATOM 859 N N . PHE A 1 106 ? -4.186 10.460 15.065 1.00 55.81 106 PHE A N 1
ATOM 860 C CA . PHE A 1 106 ? -3.450 9.706 16.087 1.00 55.81 106 PHE A CA 1
ATOM 861 C C . PHE A 1 106 ? -2.552 8.604 15.516 1.00 55.81 106 PHE A C 1
ATOM 863 O O . PHE A 1 106 ? -1.434 8.421 15.996 1.00 55.81 106 PHE A O 1
ATOM 870 N N . LEU A 1 107 ? -3.003 7.873 14.495 1.00 58.28 107 LEU A N 1
ATOM 871 C CA . LEU A 1 107 ? -2.238 6.769 13.915 1.00 58.28 107 LEU A CA 1
ATOM 872 C C . LEU A 1 107 ? -1.081 7.254 13.039 1.00 58.28 107 LEU A C 1
ATOM 874 O O . LEU A 1 107 ? -0.012 6.651 13.098 1.00 58.28 107 LEU A O 1
ATOM 878 N N . ILE A 1 108 ? -1.243 8.360 12.301 1.00 57.72 108 ILE A N 1
ATOM 879 C CA . ILE A 1 108 ? -0.128 9.001 11.584 1.00 57.72 108 ILE A CA 1
ATOM 880 C C . ILE A 1 108 ? 0.933 9.470 12.589 1.00 57.72 108 ILE A C 1
ATOM 882 O O . ILE A 1 108 ? 2.112 9.177 12.405 1.00 57.72 108 ILE A O 1
ATOM 886 N N . ILE A 1 109 ? 0.521 10.108 13.692 1.00 56.62 109 ILE A N 1
ATOM 887 C CA . ILE A 1 109 ? 1.440 10.542 14.758 1.00 56.62 109 ILE A CA 1
ATOM 888 C C . ILE A 1 109 ? 2.129 9.340 15.417 1.00 56.62 109 ILE A C 1
ATOM 890 O O . ILE A 1 109 ? 3.346 9.352 15.582 1.00 56.62 109 ILE A O 1
ATOM 894 N N . ARG A 1 110 ? 1.393 8.270 15.749 1.00 55.81 110 ARG A N 1
ATOM 895 C CA . ARG A 1 110 ? 1.972 7.057 16.349 1.00 55.81 110 ARG A CA 1
ATOM 896 C C . ARG A 1 110 ? 2.922 6.344 15.391 1.00 55.81 110 ARG A C 1
ATOM 898 O O . ARG A 1 110 ? 3.972 5.893 15.833 1.00 55.81 110 ARG A O 1
ATOM 905 N N . HIS A 1 111 ? 2.583 6.244 14.107 1.00 55.97 111 HIS A N 1
ATOM 906 C CA . HIS A 1 111 ? 3.450 5.630 13.106 1.00 55.97 111 HIS A CA 1
ATOM 907 C C . HIS A 1 111 ? 4.753 6.421 12.956 1.00 55.97 111 HIS A C 1
ATOM 909 O O . HIS A 1 111 ? 5.820 5.829 13.106 1.00 55.97 111 HIS A O 1
ATOM 915 N N . LEU A 1 112 ? 4.671 7.749 12.802 1.00 54.91 112 LEU A N 1
ATOM 916 C CA . LEU A 1 112 ? 5.837 8.641 12.797 1.00 54.91 112 LEU A CA 1
ATOM 917 C C . LEU A 1 112 ? 6.678 8.489 14.073 1.00 54.91 112 LEU A C 1
ATOM 919 O O . LEU A 1 112 ? 7.899 8.391 13.998 1.00 54.91 112 LEU A O 1
ATOM 923 N N . TRP A 1 113 ? 6.036 8.381 15.238 1.00 52.88 113 TRP A N 1
ATOM 924 C CA . TRP A 1 113 ? 6.727 8.191 16.513 1.00 52.88 113 TRP A CA 1
ATOM 925 C C . TRP A 1 113 ? 7.439 6.832 16.602 1.00 52.88 113 TRP A C 1
ATOM 927 O O . TRP A 1 113 ? 8.599 6.761 17.003 1.00 52.88 113 TRP A O 1
ATOM 937 N N . THR A 1 114 ? 6.796 5.743 16.168 1.00 55.22 114 THR A N 1
ATOM 938 C CA . THR A 1 114 ? 7.414 4.405 16.164 1.00 55.22 114 THR A CA 1
ATOM 939 C C . THR A 1 114 ? 8.503 4.237 15.107 1.00 55.22 114 THR A C 1
ATOM 941 O O . THR A 1 114 ? 9.433 3.461 15.328 1.00 55.22 114 THR A O 1
ATOM 944 N N . SER A 1 115 ? 8.405 4.945 13.979 1.00 51.88 115 SER A N 1
ATOM 945 C CA . SER A 1 115 ? 9.423 4.936 12.927 1.00 51.88 115 SER A CA 1
ATOM 946 C C . SER A 1 115 ? 10.656 5.745 13.348 1.00 51.88 115 SER A C 1
ATOM 948 O O . SER A 1 115 ? 11.759 5.213 13.262 1.00 51.88 115 SER A O 1
ATOM 950 N N . ASN A 1 116 ? 10.482 6.927 13.959 1.00 45.16 116 ASN A N 1
ATOM 951 C CA . ASN A 1 116 ? 11.594 7.695 14.547 1.00 45.16 116 ASN A CA 1
ATOM 952 C C . ASN A 1 116 ? 12.288 6.953 15.705 1.00 45.16 116 ASN A C 1
ATOM 954 O O . ASN A 1 116 ? 13.504 7.012 15.849 1.00 45.16 116 ASN A O 1
ATOM 958 N N . MET A 1 117 ? 11.547 6.194 16.519 1.00 39.69 117 MET A N 1
ATOM 959 C CA . MET A 1 117 ? 12.135 5.411 17.619 1.00 39.69 117 MET A CA 1
ATOM 960 C C . MET A 1 117 ? 13.005 4.233 17.148 1.00 39.69 117 MET A C 1
ATOM 962 O O . MET A 1 117 ? 13.838 3.749 17.917 1.00 39.69 117 MET A O 1
ATOM 966 N N . LYS A 1 118 ? 12.829 3.743 15.911 1.00 47.84 118 LYS A N 1
ATOM 967 C CA . LYS A 1 118 ? 13.706 2.705 15.340 1.00 47.84 118 LYS A CA 1
ATOM 968 C C . LYS A 1 118 ? 15.031 3.279 14.845 1.00 47.84 118 LYS A C 1
ATOM 970 O O . LYS A 1 118 ? 16.040 2.593 14.967 1.00 47.84 118 LYS A O 1
ATOM 975 N N . GLU A 1 119 ? 15.042 4.521 14.366 1.00 41.81 119 GLU A N 1
ATOM 976 C CA . GLU A 1 119 ? 16.281 5.210 13.981 1.00 41.81 119 GLU A CA 1
ATOM 977 C C . GLU A 1 119 ? 17.160 5.540 15.197 1.00 41.81 119 GLU A C 1
ATOM 979 O O . GLU A 1 119 ? 18.381 5.481 15.104 1.00 41.81 119 GLU A O 1
ATOM 984 N N . CYS A 1 120 ? 16.579 5.749 16.384 1.00 38.84 120 CYS A N 1
ATOM 985 C CA . CYS A 1 120 ? 17.356 6.003 17.604 1.00 38.84 120 CYS A CA 1
ATOM 986 C C . CYS A 1 120 ? 17.986 4.756 18.261 1.00 38.84 120 CYS A C 1
ATOM 988 O O . CYS A 1 120 ? 18.658 4.898 19.281 1.00 38.84 120 CYS A O 1
ATOM 990 N N . LYS A 1 121 ? 17.777 3.536 17.737 1.00 38.78 121 LYS A N 1
ATOM 991 C CA . LYS A 1 121 ? 18.341 2.299 18.328 1.00 38.78 121 LYS A CA 1
ATOM 992 C C . LYS A 1 121 ? 19.610 1.768 17.660 1.00 38.78 121 LYS A C 1
ATOM 994 O O . LYS A 1 121 ? 20.152 0.791 18.163 1.00 38.78 121 LYS A O 1
ATOM 999 N N . ASN A 1 122 ? 20.112 2.427 16.618 1.00 47.53 122 ASN A N 1
ATOM 1000 C CA . ASN A 1 122 ? 21.472 2.210 16.121 1.00 47.53 122 ASN A CA 1
ATOM 1001 C C . ASN A 1 122 ? 22.243 3.538 16.126 1.00 47.53 122 ASN A C 1
ATOM 1003 O O . ASN A 1 122 ? 22.412 4.143 15.067 1.00 47.53 122 ASN A O 1
ATOM 1007 N N . PRO A 1 123 ? 22.724 4.015 17.288 1.00 40.16 123 PRO A N 1
ATOM 1008 C CA . PRO A 1 123 ? 23.920 4.832 17.268 1.00 40.16 123 PRO A CA 1
ATOM 1009 C C . PRO A 1 123 ? 25.073 3.909 16.851 1.00 40.16 123 PRO A C 1
ATOM 1011 O O . PRO A 1 123 ? 25.378 2.931 17.534 1.00 40.16 123 PRO A O 1
ATOM 1014 N N . SER A 1 124 ? 25.625 4.171 15.669 1.00 43.81 124 SER A N 1
ATOM 1015 C CA . SER A 1 124 ? 26.983 3.762 15.296 1.00 43.81 124 SER A CA 1
ATOM 1016 C C . SER A 1 124 ? 27.988 4.136 16.379 1.00 43.81 124 SER A C 1
ATOM 1018 O O . SER A 1 124 ? 27.841 5.270 16.894 1.00 43.81 124 SER A O 1
#

Secondary structure (DSSP, 8-state):
------S---PPPPP-EEEESSGGG-EEEETTHHHHHHHHTS-HHHHHHH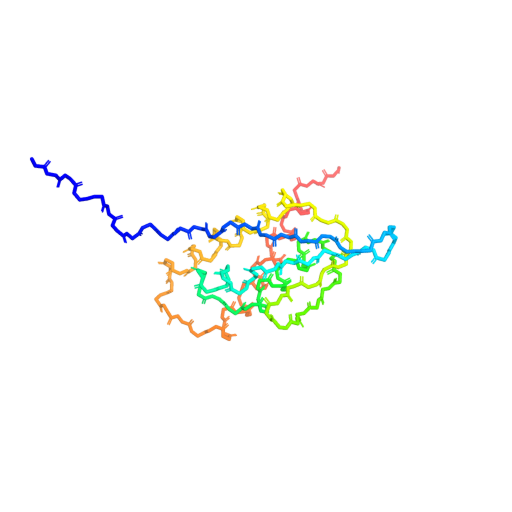HHHHTT--EEEETTEEEEEB---HHHHHHHHHHHHHHHHHHHTTSSS--HHHHHHHHHHHHHHHHHHHHTT---

Organism: Naegleria lovaniensis (NCBI:txid51637)

Foldseek 3Di:
DDPDDPPDDLDQDQWDWDWDDDDQQIKIKGPCLVVNCVSLVHDSVLLLVLCCVVVVWDWDDDPSMIITGDDDDSVNSCVSSVVVSVVSVVVCVVDPDDDVVVVSVVVVVVVVVVVVVVVVPDDD